Protein AF-A0A9D8KHI2-F1 (afdb_monomer_lite)

Secondary structure (DSSP, 8-state):
---PPP--HHHHHHHHTT---EEEESS----TTEEEEEEEEHHHHHHHSTTTTT-SSHHHHHHHHHHHTTT---TT-EEEEEEE--SS--S--TT--EEEEEEE-TTS-EEEEEEE----S----------------------

pLDDT: mean 77.73, std 21.76, range [34.16, 98.12]

Foldseek 3Di:
DFDADDDDPVLLVLLQVVQAFKDKAADDGRHPQFPDKDKDFQLCCLPPVCRNRRDPHSVRVLVVVCVVVVNDDDRRRIIMMTGGRPHDDDPPPPPFPWDWDWDADPVGDIDIDIDTDDDDDDPPPPPPPDDPPDPDPPPPPDD

Radius of gyration: 19.14 Å; chains: 1; bounding box: 35×61×57 Å

Organism: NCBI:txid2844893

Structure (mmCIF, N/CA/C/O backbone):
data_AF-A0A9D8KHI2-F1
#
_entry.id   AF-A0A9D8KHI2-F1
#
loop_
_atom_site.group_PDB
_atom_site.id
_atom_site.type_symbol
_atom_site.label_atom_id
_atom_site.label_alt_id
_atom_site.label_comp_id
_atom_site.label_asym_id
_atom_site.label_entity_id
_atom_site.label_seq_id
_atom_site.pdbx_PDB_ins_code
_atom_site.Cartn_x
_atom_site.Cartn_y
_atom_site.Cartn_z
_atom_site.occupancy
_atom_site.B_iso_or_equiv
_atom_site.auth_seq_id
_atom_site.auth_comp_id
_atom_site.auth_asym_id
_atom_site.auth_atom_id
_atom_site.pdbx_PDB_model_num
ATOM 1 N N . MET A 1 1 ? 22.886 3.131 0.504 1.00 53.06 1 MET A N 1
ATOM 2 C CA . MET A 1 1 ? 22.405 1.822 0.996 1.00 53.06 1 MET A CA 1
ATOM 3 C C . MET A 1 1 ? 20.902 1.802 0.769 1.00 53.06 1 MET A C 1
ATOM 5 O O . MET A 1 1 ? 20.243 2.717 1.244 1.00 53.06 1 MET A O 1
ATOM 9 N N . LEU A 1 2 ? 20.386 0.878 -0.041 1.00 65.44 2 LEU A N 1
ATOM 10 C CA . LEU A 1 2 ? 18.952 0.804 -0.337 1.00 65.44 2 LEU A CA 1
ATOM 11 C C . LEU A 1 2 ? 18.200 0.333 0.917 1.00 65.44 2 LEU A C 1
ATOM 13 O O . LEU A 1 2 ? 18.549 -0.696 1.492 1.00 65.44 2 LEU A O 1
ATOM 17 N N . GLU A 1 3 ? 17.214 1.104 1.381 1.00 76.81 3 GLU A N 1
ATOM 18 C CA . GLU A 1 3 ? 16.417 0.736 2.554 1.00 76.81 3 GLU A CA 1
ATOM 19 C C . GLU A 1 3 ? 15.285 -0.207 2.132 1.00 76.81 3 GLU A C 1
ATOM 21 O O . GLU A 1 3 ? 14.340 0.208 1.459 1.00 76.81 3 GLU A O 1
ATOM 26 N N . LEU A 1 4 ? 15.382 -1.475 2.541 1.00 86.38 4 LEU A N 1
ATOM 27 C CA . LEU A 1 4 ? 14.341 -2.472 2.299 1.00 86.38 4 LEU A CA 1
ATOM 28 C C . LEU A 1 4 ? 13.045 -2.110 3.029 1.00 86.38 4 LEU A C 1
ATOM 30 O O . LEU A 1 4 ? 13.050 -1.732 4.206 1.00 86.38 4 LEU A O 1
ATOM 34 N N . LEU A 1 5 ? 11.916 -2.307 2.349 1.00 90.12 5 LEU A N 1
ATOM 35 C CA . LEU A 1 5 ? 10.595 -2.165 2.938 1.00 90.12 5 LEU A CA 1
ATOM 36 C C . LEU A 1 5 ? 10.403 -3.214 4.033 1.00 90.12 5 LEU A C 1
ATOM 38 O O . LEU A 1 5 ? 10.416 -4.426 3.794 1.00 90.12 5 LEU A O 1
ATOM 42 N N . LYS A 1 6 ? 10.167 -2.724 5.250 1.00 92.19 6 LYS A N 1
ATOM 43 C CA . LYS A 1 6 ? 9.760 -3.543 6.390 1.00 92.19 6 LYS A CA 1
ATOM 44 C C . LYS A 1 6 ? 8.244 -3.706 6.380 1.00 92.19 6 LYS A C 1
ATOM 46 O O . LYS A 1 6 ? 7.504 -2.743 6.160 1.00 92.19 6 LYS A O 1
ATOM 51 N N . PHE A 1 7 ? 7.789 -4.924 6.648 1.00 92.31 7 PHE A N 1
ATOM 52 C CA . PHE A 1 7 ? 6.376 -5.278 6.728 1.00 92.31 7 PHE A CA 1
ATOM 53 C C . PHE A 1 7 ? 6.058 -5.835 8.115 1.00 92.31 7 PHE A C 1
ATOM 55 O O . PHE A 1 7 ? 6.891 -6.483 8.744 1.00 92.31 7 PHE A O 1
ATOM 62 N N . THR A 1 8 ? 4.848 -5.566 8.602 1.00 92.25 8 THR A N 1
ATOM 63 C CA . THR A 1 8 ? 4.320 -6.205 9.814 1.00 92.25 8 THR A CA 1
ATOM 64 C C . THR A 1 8 ? 4.046 -7.687 9.546 1.00 92.25 8 THR A C 1
ATOM 66 O O . THR A 1 8 ? 3.864 -8.072 8.392 1.00 92.25 8 THR A O 1
ATOM 69 N N . LYS A 1 9 ? 3.937 -8.511 10.59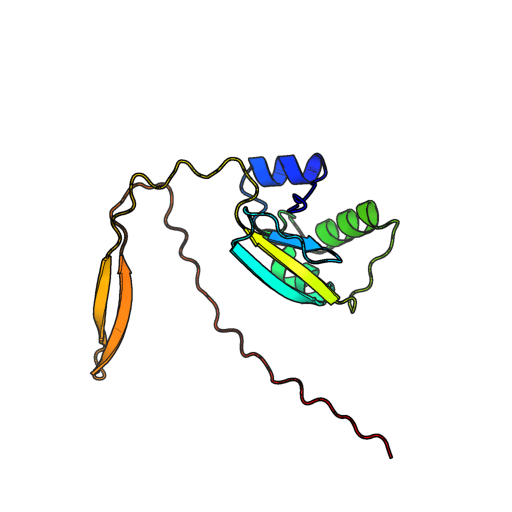9 1.00 93.44 9 LYS A N 1
ATOM 70 C CA . LYS A 1 9 ? 3.620 -9.946 10.465 1.00 93.44 9 LYS A CA 1
ATOM 71 C C . LYS A 1 9 ? 2.364 -10.195 9.615 1.00 93.44 9 LYS A C 1
ATOM 73 O O . LYS A 1 9 ? 2.405 -10.991 8.687 1.00 93.44 9 LYS A O 1
ATOM 78 N N . LYS A 1 10 ? 1.287 -9.435 9.856 1.00 91.75 10 LYS A N 1
ATOM 79 C CA . LYS A 1 10 ? 0.054 -9.504 9.049 1.00 91.75 10 LYS A CA 1
ATOM 80 C C . LYS A 1 10 ? 0.328 -9.229 7.565 1.00 91.75 10 LYS A C 1
ATOM 82 O O . LYS A 1 10 ? -0.122 -9.977 6.709 1.00 91.75 10 LYS A O 1
ATOM 87 N N . ASN A 1 11 ? 1.094 -8.184 7.247 1.00 93.50 11 ASN A N 1
ATOM 88 C CA . ASN A 1 11 ? 1.404 -7.861 5.853 1.00 93.50 11 ASN A CA 1
ATOM 89 C C . ASN A 1 11 ? 2.329 -8.898 5.206 1.00 93.50 11 ASN A C 1
ATOM 91 O O . ASN A 1 11 ? 2.185 -9.157 4.019 1.00 93.50 11 ASN A O 1
ATOM 95 N N . GLN A 1 12 ? 3.238 -9.513 5.966 1.00 93.88 12 GLN A N 1
ATOM 96 C CA . GLN A 1 12 ? 4.042 -10.638 5.482 1.00 93.88 12 GLN A CA 1
ATOM 97 C C . GLN A 1 12 ? 3.165 -11.847 5.129 1.00 93.88 12 GLN A C 1
ATOM 99 O O . GLN A 1 12 ? 3.383 -12.462 4.094 1.00 93.88 12 GLN A O 1
ATOM 104 N N . GLU A 1 13 ? 2.139 -12.152 5.928 1.00 93.25 13 GLU A N 1
ATOM 105 C CA . GLU A 1 13 ? 1.174 -13.219 5.621 1.00 93.25 13 GLU A CA 1
ATOM 106 C C . GLU A 1 13 ? 0.355 -12.909 4.355 1.00 93.25 13 GLU A C 1
ATOM 108 O O . GLU A 1 13 ? 0.129 -13.799 3.537 1.00 93.25 13 GLU A O 1
ATOM 113 N N . LEU A 1 14 ? -0.051 -11.649 4.151 1.00 93.50 14 LEU A N 1
ATOM 114 C CA . LEU A 1 14 ? -0.733 -11.220 2.921 1.00 93.50 14 LEU A CA 1
ATOM 115 C C . LEU A 1 14 ? 0.168 -11.345 1.686 1.00 93.50 14 LEU A C 1
ATOM 117 O O . LEU A 1 14 ? -0.290 -11.779 0.630 1.00 93.50 14 LEU A O 1
ATOM 121 N N . ILE A 1 15 ? 1.447 -11.001 1.834 1.00 94.19 15 ILE A N 1
ATOM 122 C CA . ILE A 1 15 ? 2.464 -11.167 0.793 1.00 94.19 15 ILE A CA 1
ATOM 123 C C . ILE A 1 15 ? 2.663 -12.652 0.471 1.00 94.19 15 ILE A C 1
ATOM 125 O O . ILE A 1 15 ? 2.627 -13.029 -0.695 1.00 94.19 15 ILE A O 1
ATOM 129 N N . ALA A 1 16 ? 2.814 -13.505 1.488 1.00 90.94 16 ALA A N 1
ATOM 130 C CA . ALA A 1 16 ? 3.010 -14.945 1.314 1.00 90.94 16 ALA A CA 1
ATOM 131 C C . ALA A 1 16 ? 1.822 -15.631 0.616 1.00 90.94 16 ALA A C 1
ATOM 133 O O . ALA A 1 16 ? 1.998 -16.632 -0.068 1.00 90.94 16 ALA A O 1
ATOM 134 N N . ARG A 1 17 ? 0.612 -15.079 0.760 1.00 89.56 17 ARG A N 1
ATOM 135 C CA . ARG A 1 17 ? -0.603 -15.544 0.071 1.00 89.56 17 ARG A CA 1
ATOM 136 C C . ARG A 1 17 ? -0.792 -14.941 -1.326 1.00 89.56 17 ARG A C 1
ATOM 138 O O . ARG A 1 17 ? -1.838 -15.165 -1.925 1.00 89.56 17 ARG A O 1
ATOM 145 N N . GLY A 1 18 ? 0.145 -14.124 -1.815 1.00 90.50 18 GLY A N 1
ATOM 146 C CA . GLY A 1 18 ? 0.036 -13.444 -3.111 1.00 90.50 18 GLY A CA 1
ATOM 147 C C . GLY A 1 18 ? -1.053 -12.368 -3.172 1.00 90.50 18 GLY A C 1
ATOM 148 O O . GLY A 1 18 ? -1.399 -11.906 -4.252 1.00 90.50 18 GLY A O 1
ATOM 149 N N . ARG A 1 19 ? -1.612 -11.953 -2.027 1.00 92.75 19 ARG A N 1
ATOM 150 C CA . ARG A 1 19 ? -2.702 -10.965 -1.974 1.00 92.75 19 ARG A CA 1
ATOM 151 C C . ARG A 1 19 ? -2.215 -9.521 -1.994 1.00 92.75 19 ARG A C 1
ATOM 153 O O . ARG A 1 19 ? -2.991 -8.625 -2.299 1.00 92.75 19 ARG A O 1
ATOM 160 N N . LYS A 1 20 ? -0.961 -9.283 -1.610 1.00 95.25 20 LYS A N 1
ATOM 161 C CA . LYS A 1 20 ? -0.386 -7.943 -1.475 1.00 95.25 20 LYS A CA 1
ATOM 162 C C . LYS A 1 20 ? 0.643 -7.681 -2.568 1.00 95.25 20 LYS A C 1
ATOM 164 O O . LYS A 1 20 ? 1.745 -8.221 -2.507 1.00 95.25 20 LYS A O 1
ATOM 169 N N . ILE A 1 21 ? 0.297 -6.792 -3.494 1.00 94.75 21 ILE A N 1
ATOM 170 C CA . ILE A 1 21 ? 1.130 -6.400 -4.646 1.00 94.75 21 ILE A CA 1
ATOM 171 C C . ILE A 1 21 ? 1.483 -4.906 -4.655 1.00 94.75 21 ILE A C 1
ATOM 173 O O . ILE A 1 21 ? 2.312 -4.456 -5.445 1.00 94.75 21 ILE A O 1
ATOM 177 N N . CYS A 1 22 ? 0.898 -4.118 -3.750 1.00 97.00 22 CYS A N 1
ATOM 178 C CA . CYS A 1 22 ? 1.313 -2.738 -3.522 1.00 97.00 22 CYS A CA 1
ATOM 179 C C . CYS A 1 22 ? 1.376 -2.390 -2.030 1.00 97.00 22 CYS A C 1
ATOM 181 O O . CYS A 1 22 ? 0.864 -3.111 -1.161 1.00 97.00 22 CYS A O 1
ATOM 183 N N . THR A 1 23 ? 2.053 -1.291 -1.698 1.00 97.31 23 THR A N 1
ATOM 184 C CA . THR A 1 23 ? 2.047 -0.754 -0.339 1.00 97.31 23 THR A CA 1
ATOM 185 C C . THR A 1 23 ? 2.234 0.760 -0.302 1.00 97.31 23 THR A C 1
ATOM 187 O O . THR A 1 23 ? 3.119 1.302 -0.955 1.00 97.31 23 THR A O 1
ATOM 190 N N . ALA A 1 24 ? 1.430 1.437 0.510 1.00 97.25 24 ALA A N 1
ATOM 191 C CA . ALA A 1 24 ? 1.490 2.868 0.730 1.00 97.25 24 ALA A CA 1
ATOM 192 C C . ALA A 1 24 ? 2.464 3.217 1.862 1.00 97.25 24 ALA A C 1
ATOM 194 O O . ALA A 1 24 ? 2.527 2.571 2.919 1.00 97.25 24 ALA A O 1
ATOM 195 N N . ARG A 1 25 ? 3.255 4.265 1.646 1.00 95.81 25 ARG A N 1
ATOM 196 C CA . ARG A 1 25 ? 4.272 4.771 2.570 1.00 95.81 25 ARG A CA 1
ATOM 197 C C . ARG A 1 25 ? 4.278 6.292 2.570 1.00 95.81 25 ARG A C 1
ATOM 199 O O . ARG A 1 25 ? 3.915 6.952 1.607 1.00 95.81 25 ARG A O 1
ATOM 206 N N . ARG A 1 26 ? 4.756 6.874 3.669 1.00 94.44 26 ARG A N 1
ATOM 207 C CA . ARG A 1 26 ? 4.937 8.334 3.787 1.00 94.44 26 ARG A CA 1
ATOM 208 C C . ARG A 1 26 ? 6.217 8.846 3.120 1.00 94.44 26 ARG A C 1
ATOM 210 O O . ARG A 1 26 ? 6.434 10.050 3.086 1.00 94.44 26 ARG A O 1
ATOM 217 N N . LYS A 1 27 ? 7.087 7.941 2.670 1.00 93.62 27 LYS A N 1
ATOM 218 C CA . LYS A 1 27 ? 8.375 8.227 2.032 1.00 93.62 27 LYS A CA 1
ATOM 219 C C . LYS A 1 27 ? 8.624 7.215 0.919 1.00 93.62 27 LYS A C 1
ATOM 221 O O . LYS A 1 27 ? 8.101 6.103 0.979 1.00 93.62 27 LYS A O 1
ATOM 226 N N . ILE A 1 28 ? 9.441 7.594 -0.056 1.00 92.75 28 ILE A N 1
ATOM 227 C CA . ILE A 1 28 ? 9.937 6.679 -1.085 1.00 92.75 28 ILE A CA 1
ATOM 228 C C . ILE A 1 28 ? 10.982 5.747 -0.459 1.00 92.75 28 ILE A C 1
ATOM 230 O O . ILE A 1 28 ? 11.848 6.200 0.287 1.00 92.75 28 ILE A O 1
ATOM 234 N N . HIS A 1 29 ? 10.905 4.457 -0.783 1.00 90.69 29 HIS A N 1
ATOM 235 C CA . HIS A 1 29 ? 11.901 3.449 -0.440 1.00 90.69 29 HIS A CA 1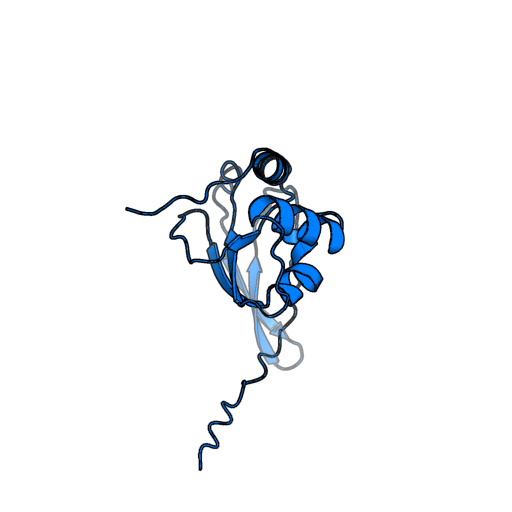
ATOM 236 C C . HIS A 1 29 ? 12.507 2.880 -1.725 1.00 90.69 29 HIS A C 1
ATOM 238 O O . HIS A 1 29 ? 11.776 2.568 -2.661 1.00 90.69 29 HIS A O 1
ATOM 244 N N . GLY A 1 30 ? 13.832 2.732 -1.759 1.00 89.81 30 GLY A N 1
ATOM 245 C CA . GLY A 1 30 ? 14.562 2.147 -2.889 1.00 89.81 30 GLY A CA 1
ATOM 246 C C . GLY A 1 30 ? 14.631 0.622 -2.820 1.00 89.81 30 GLY A C 1
ATOM 247 O O . GLY A 1 30 ? 15.711 0.058 -2.941 1.00 89.81 30 GLY A O 1
ATOM 248 N N . ASP A 1 31 ? 13.521 -0.050 -2.530 1.00 90.38 31 ASP A N 1
ATOM 249 C CA . ASP A 1 31 ? 13.504 -1.510 -2.424 1.00 90.38 31 ASP A CA 1
ATOM 250 C C . ASP A 1 31 ? 13.563 -2.137 -3.832 1.00 90.38 31 ASP A C 1
ATOM 252 O O . ASP A 1 31 ? 12.709 -1.814 -4.655 1.00 90.38 31 ASP A O 1
ATOM 256 N N . PRO A 1 32 ? 14.526 -3.029 -4.136 1.00 90.12 32 PRO A N 1
ATOM 257 C CA . PRO A 1 32 ? 14.684 -3.613 -5.473 1.00 90.12 32 PRO A CA 1
ATOM 258 C C . PRO A 1 32 ? 13.497 -4.480 -5.916 1.00 90.12 32 PRO A C 1
ATOM 260 O O . PRO A 1 32 ? 13.402 -4.834 -7.086 1.00 90.12 32 PRO A O 1
ATOM 263 N N . ARG A 1 33 ? 12.593 -4.836 -4.996 1.00 90.44 33 ARG A N 1
ATOM 264 C CA . ARG A 1 33 ? 11.345 -5.554 -5.296 1.00 90.44 33 ARG A CA 1
ATOM 265 C C . ARG A 1 33 ? 10.251 -4.650 -5.866 1.00 90.44 33 ARG A C 1
ATOM 267 O O . ARG A 1 33 ? 9.216 -5.148 -6.306 1.00 90.44 33 ARG A O 1
ATOM 274 N N . VAL A 1 34 ? 10.442 -3.334 -5.802 1.00 92.62 34 VAL A N 1
ATOM 275 C CA . VAL A 1 34 ? 9.504 -2.341 -6.323 1.00 92.62 34 VAL A CA 1
ATOM 276 C C . VAL A 1 34 ? 9.745 -2.164 -7.815 1.00 92.62 34 VAL A C 1
ATOM 278 O O . VAL A 1 34 ? 10.846 -1.821 -8.232 1.00 92.62 34 VAL A O 1
ATOM 281 N N . ALA A 1 35 ? 8.694 -2.368 -8.602 1.00 92.38 35 ALA A N 1
ATOM 282 C CA . ALA A 1 35 ? 8.700 -2.139 -10.041 1.00 92.38 35 ALA A CA 1
ATOM 283 C C . ALA A 1 35 ? 8.368 -0.678 -10.380 1.00 92.38 35 ALA A C 1
ATOM 285 O O . ALA A 1 35 ? 8.973 -0.097 -11.276 1.00 92.38 35 ALA A O 1
ATOM 286 N N . TRP A 1 36 ? 7.421 -0.074 -9.653 1.00 93.00 36 TRP A N 1
ATOM 287 C CA . TRP A 1 36 ? 6.945 1.283 -9.921 1.00 93.00 36 TRP A CA 1
ATOM 288 C C . TRP A 1 36 ? 6.492 1.996 -8.641 1.00 93.00 36 TRP A C 1
ATOM 290 O O . TRP A 1 36 ? 6.074 1.365 -7.667 1.00 93.00 36 TRP A O 1
ATOM 300 N N . VAL A 1 37 ? 6.588 3.326 -8.634 1.00 95.06 37 VAL A N 1
ATOM 301 C CA . VAL A 1 37 ? 6.149 4.191 -7.535 1.00 95.06 37 VAL A CA 1
ATOM 302 C C . VAL A 1 37 ? 5.315 5.327 -8.101 1.00 95.06 37 VAL A C 1
ATOM 304 O O . VAL A 1 37 ? 5.744 5.994 -9.038 1.00 95.06 37 VAL A O 1
ATOM 307 N N . THR A 1 38 ? 4.169 5.590 -7.481 1.00 96.19 38 THR A N 1
ATOM 308 C CA . THR A 1 38 ? 3.339 6.763 -7.781 1.00 96.19 38 THR A CA 1
ATOM 309 C C . THR A 1 38 ? 2.944 7.502 -6.503 1.00 96.19 38 THR A C 1
ATOM 311 O O . THR A 1 38 ? 3.064 6.963 -5.397 1.00 96.19 38 THR A O 1
ATOM 314 N N . MET A 1 39 ? 2.497 8.746 -6.645 1.00 97.25 39 MET A N 1
ATOM 315 C CA . MET A 1 39 ? 1.980 9.574 -5.557 1.00 97.25 39 MET A CA 1
ATOM 316 C C . MET A 1 39 ? 0.469 9.706 -5.693 1.00 97.25 39 MET A C 1
ATOM 318 O O . MET A 1 39 ? -0.022 10.023 -6.767 1.00 97.25 39 MET A O 1
ATOM 322 N N . MET A 1 40 ? -0.260 9.496 -4.602 1.00 97.44 40 MET A N 1
ATOM 323 C CA . MET A 1 40 ? -1.714 9.680 -4.578 1.00 97.44 40 MET A CA 1
ATOM 324 C C . MET A 1 40 ? -2.197 10.062 -3.181 1.00 97.44 40 MET A C 1
ATOM 326 O O . MET A 1 40 ? -1.460 9.946 -2.191 1.00 97.44 40 MET A O 1
ATOM 330 N N . ARG A 1 41 ? -3.437 10.537 -3.079 1.00 98.00 41 ARG A N 1
ATOM 331 C CA . ARG A 1 41 ? -4.091 10.795 -1.796 1.00 98.00 41 ARG A CA 1
ATOM 332 C C . ARG A 1 41 ? -4.393 9.470 -1.108 1.00 98.00 41 ARG A C 1
ATOM 334 O O . ARG A 1 41 ? -4.790 8.487 -1.725 1.00 98.00 41 ARG A O 1
ATOM 341 N N . LEU A 1 42 ? -4.273 9.451 0.215 1.00 97.81 42 LEU A N 1
ATOM 342 C CA . LEU A 1 42 ? -4.567 8.265 1.017 1.00 97.81 42 LEU A CA 1
ATOM 343 C C . LEU A 1 42 ? -6.019 7.783 0.845 1.00 97.81 42 LEU A C 1
ATOM 345 O O . LEU A 1 42 ? -6.290 6.590 0.976 1.00 97.81 42 LEU A O 1
ATOM 349 N N . ARG A 1 43 ? -6.942 8.700 0.531 1.00 97.94 43 ARG A N 1
ATOM 350 C CA . ARG A 1 43 ? -8.314 8.375 0.132 1.00 97.94 43 ARG A CA 1
ATOM 351 C C . ARG A 1 43 ? -8.359 7.470 -1.101 1.00 97.94 43 ARG A C 1
ATOM 353 O O . ARG A 1 43 ? -9.053 6.466 -1.057 1.00 97.94 43 ARG A O 1
ATOM 360 N N . GLU A 1 44 ? -7.593 7.781 -2.141 1.00 97.56 44 GLU A N 1
ATOM 361 C CA . GLU A 1 44 ? -7.567 7.011 -3.393 1.00 97.56 44 GLU A CA 1
ATOM 362 C C . GLU A 1 44 ? -6.985 5.615 -3.158 1.00 97.56 44 GLU A C 1
ATOM 364 O O . GLU A 1 44 ? -7.523 4.626 -3.650 1.00 97.56 44 GLU A O 1
ATOM 369 N N . VAL A 1 45 ? -5.960 5.500 -2.302 1.00 97.88 45 VAL A N 1
ATOM 370 C CA . VAL A 1 45 ? -5.446 4.187 -1.870 1.00 97.88 45 VAL A CA 1
ATOM 371 C C . VAL A 1 45 ? -6.544 3.373 -1.191 1.00 97.88 45 VAL A C 1
ATOM 373 O O . VAL A 1 45 ? -6.732 2.199 -1.500 1.00 97.88 45 VAL A O 1
ATOM 376 N N . LYS A 1 46 ? -7.275 4.000 -0.263 1.00 97.94 46 LYS A N 1
ATOM 377 C CA . LYS A 1 46 ? -8.364 3.356 0.471 1.00 97.94 46 LYS A CA 1
ATOM 378 C C . LYS A 1 46 ? -9.499 2.925 -0.464 1.00 97.94 46 LYS A C 1
ATOM 380 O O . LYS A 1 46 ? -10.023 1.835 -0.280 1.00 97.94 46 LYS A O 1
ATOM 385 N N . GLU A 1 47 ? -9.907 3.773 -1.402 1.00 97.06 47 GLU A N 1
ATOM 386 C CA . GLU A 1 47 ? -11.084 3.547 -2.250 1.00 97.06 47 GLU A CA 1
ATOM 387 C C . GLU A 1 47 ? -10.785 2.600 -3.422 1.00 97.06 47 GLU A C 1
ATOM 389 O O . GLU A 1 47 ? -11.617 1.752 -3.737 1.00 97.06 47 GLU A O 1
ATOM 394 N N . HIS A 1 48 ? -9.587 2.677 -4.012 1.00 96.69 48 HIS A N 1
ATOM 395 C CA . HIS A 1 48 ? -9.262 1.971 -5.258 1.00 96.69 48 HIS A CA 1
ATOM 396 C C . HIS A 1 48 ? -8.192 0.883 -5.108 1.00 96.69 48 HIS A C 1
ATOM 398 O O . HIS A 1 48 ? -8.212 -0.100 -5.844 1.00 96.69 48 HIS A O 1
ATOM 404 N N . PHE A 1 49 ? -7.278 0.999 -4.138 1.00 96.25 49 PHE A N 1
ATOM 405 C CA . PHE A 1 49 ? -6.114 0.106 -4.024 1.00 96.25 49 PHE A CA 1
ATOM 406 C C . PHE A 1 49 ? -6.097 -0.767 -2.761 1.00 96.25 49 PHE A C 1
ATOM 408 O O . PHE A 1 49 ? -5.141 -1.516 -2.552 1.00 96.25 49 PHE A O 1
ATOM 415 N N . TYR A 1 50 ? -7.144 -0.743 -1.927 1.00 97.12 50 TYR A N 1
ATOM 416 C CA . TYR A 1 50 ? -7.197 -1.560 -0.706 1.00 97.12 50 TYR A CA 1
ATOM 417 C C . TYR A 1 50 ? -7.062 -3.064 -1.002 1.00 97.12 50 TYR A C 1
ATOM 419 O O . TYR A 1 50 ? -6.373 -3.775 -0.267 1.00 97.12 50 TYR A O 1
ATOM 427 N N . GLY A 1 51 ? -7.655 -3.533 -2.106 1.00 95.75 51 GLY A N 1
ATOM 428 C CA . GLY A 1 51 ? -7.565 -4.925 -2.547 1.00 95.75 51 GLY A CA 1
ATOM 429 C C . GLY A 1 51 ? -6.140 -5.319 -2.933 1.00 95.75 51 GLY A C 1
ATOM 430 O O . GLY A 1 51 ? -5.653 -6.359 -2.498 1.00 95.75 51 GLY A O 1
ATOM 431 N N . MET A 1 52 ? -5.428 -4.445 -3.655 1.00 95.12 52 MET A N 1
ATOM 432 C CA . MET A 1 52 ? -4.019 -4.644 -4.031 1.00 95.12 52 MET A CA 1
ATOM 433 C C . MET A 1 52 ? -3.060 -4.540 -2.837 1.00 95.12 52 MET A C 1
ATOM 435 O O . MET A 1 52 ? -2.001 -5.175 -2.810 1.00 95.12 52 MET A O 1
ATOM 439 N N . GLU A 1 53 ? -3.427 -3.763 -1.817 1.00 96.44 53 GLU A N 1
ATOM 440 C CA . GLU A 1 53 ? -2.743 -3.757 -0.525 1.00 96.44 53 GLU A CA 1
ATOM 441 C C . GLU A 1 53 ? -2.961 -5.066 0.264 1.00 96.44 53 GLU A C 1
ATOM 443 O O . GLU A 1 53 ? -2.208 -5.329 1.211 1.00 96.44 53 GLU A O 1
ATOM 448 N N . GLY A 1 54 ? -3.930 -5.891 -0.146 1.00 96.06 54 GLY A N 1
ATOM 449 C CA . GLY A 1 54 ? -4.250 -7.202 0.413 1.00 96.06 54 GLY A CA 1
ATOM 450 C C . GLY A 1 54 ? -5.403 -7.213 1.419 1.00 96.06 54 GLY A C 1
ATOM 451 O O . GLY A 1 54 ? -5.505 -8.173 2.181 1.00 96.06 54 GLY A O 1
ATOM 452 N N . TYR A 1 55 ? -6.239 -6.173 1.459 1.00 96.75 55 TYR A N 1
ATOM 453 C CA . TYR A 1 55 ? -7.368 -6.065 2.390 1.00 96.75 55 TYR A CA 1
ATOM 454 C C . TYR A 1 55 ? -8.701 -6.417 1.724 1.00 96.75 55 TYR A C 1
ATOM 456 O O . TYR A 1 55 ? -8.853 -6.276 0.512 1.00 96.75 55 TYR A O 1
ATOM 464 N N . ASP A 1 56 ? -9.668 -6.867 2.522 1.00 95.81 56 ASP A N 1
ATOM 465 C CA . ASP A 1 56 ? -10.990 -7.280 2.033 1.00 95.81 56 ASP A CA 1
ATOM 466 C C . ASP A 1 56 ? -11.955 -6.096 1.871 1.00 95.81 56 ASP A C 1
ATOM 468 O O . ASP A 1 56 ? -12.934 -6.194 1.135 1.00 95.81 56 ASP A O 1
ATOM 472 N N . SER A 1 57 ? -11.685 -4.964 2.534 1.00 97.81 57 SER A N 1
ATOM 473 C CA . SER A 1 57 ? -12.479 -3.742 2.388 1.00 97.81 57 SER A CA 1
ATOM 474 C C . SER A 1 57 ? -11.667 -2.454 2.612 1.00 97.81 57 SER A C 1
ATOM 476 O O . SER A 1 57 ? -10.616 -2.483 3.273 1.00 97.81 57 SER A O 1
ATOM 478 N N . PRO A 1 58 ? -12.167 -1.296 2.134 1.00 98.00 58 PRO A N 1
ATOM 479 C CA . PRO A 1 58 ? -11.589 0.018 2.426 1.00 98.00 58 PRO A CA 1
ATOM 480 C C . PRO A 1 58 ? -11.460 0.309 3.933 1.00 98.00 58 PRO A C 1
ATOM 482 O O . PRO A 1 58 ? -10.484 0.906 4.396 1.00 98.00 58 PRO A O 1
ATOM 485 N N . GLU A 1 59 ? -12.442 -0.106 4.733 1.00 98.12 59 GLU A N 1
ATOM 486 C CA . GLU A 1 59 ? -12.475 0.098 6.187 1.00 98.12 59 GLU A CA 1
ATOM 487 C C . GLU A 1 59 ? -11.404 -0.735 6.890 1.00 98.12 59 GLU A C 1
ATOM 489 O O . GLU A 1 59 ? -10.798 -0.274 7.863 1.00 98.12 59 GLU A O 1
ATOM 494 N N . GLU A 1 60 ? -11.140 -1.952 6.402 1.00 97.31 60 GLU A N 1
ATOM 495 C CA . GLU A 1 60 ? -10.068 -2.787 6.933 1.00 97.31 60 GLU A CA 1
ATOM 496 C C . GLU A 1 60 ? -8.699 -2.141 6.684 1.00 97.31 60 GLU A C 1
ATOM 498 O O . GLU A 1 60 ? -7.891 -2.046 7.617 1.00 97.31 60 GLU A O 1
ATOM 503 N N . PHE A 1 61 ? -8.465 -1.631 5.468 1.00 97.25 61 PHE A N 1
ATOM 504 C CA . PHE A 1 61 ? -7.264 -0.861 5.139 1.00 97.25 61 PHE A CA 1
ATOM 505 C C . PHE A 1 61 ? -7.080 0.310 6.111 1.00 97.25 61 PHE A C 1
ATOM 507 O O . PHE A 1 61 ? -6.029 0.442 6.745 1.00 97.25 61 PHE A O 1
ATOM 514 N N . GLU A 1 62 ? -8.117 1.132 6.291 1.00 97.56 62 GLU A N 1
ATOM 515 C CA . GLU A 1 62 ? 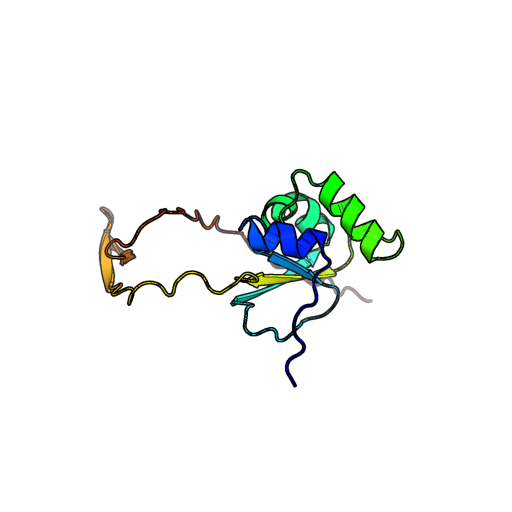-8.060 2.291 7.182 1.00 97.56 62 GLU A CA 1
ATOM 516 C C . GLU A 1 62 ? -7.771 1.885 8.634 1.00 97.56 62 GLU A C 1
ATOM 518 O O . GLU A 1 62 ? -6.928 2.499 9.299 1.00 97.56 62 GLU A O 1
ATOM 523 N N . LYS A 1 63 ? -8.424 0.830 9.133 1.00 96.25 63 LYS A N 1
ATOM 524 C CA . LYS A 1 63 ? -8.200 0.305 10.485 1.00 96.25 63 LYS A CA 1
ATOM 525 C C . LYS A 1 63 ? -6.740 -0.100 10.688 1.00 96.25 63 LYS A C 1
ATOM 527 O O . LYS A 1 63 ? -6.142 0.252 11.709 1.00 96.25 63 LYS A O 1
ATOM 532 N N . VAL A 1 64 ? -6.147 -0.806 9.724 1.00 94.69 64 VAL A N 1
ATOM 533 C CA . VAL A 1 64 ? -4.739 -1.227 9.789 1.00 94.69 64 VAL A CA 1
ATOM 534 C C . VAL A 1 64 ? -3.799 -0.027 9.676 1.00 94.69 64 VAL A C 1
ATOM 536 O O . VAL A 1 64 ? -2.863 0.084 10.472 1.00 94.69 64 VAL A O 1
ATOM 539 N N . TRP A 1 65 ? -4.076 0.911 8.769 1.00 94.94 65 TRP A N 1
ATOM 540 C CA . TRP A 1 65 ? -3.308 2.149 8.631 1.00 94.94 65 TRP A CA 1
ATOM 541 C C . TRP A 1 65 ? -3.271 2.935 9.943 1.00 94.94 65 TRP A C 1
ATOM 543 O O . TRP A 1 65 ? -2.197 3.313 10.417 1.00 94.94 65 TRP A O 1
ATOM 553 N N . ARG A 1 66 ? -4.432 3.131 10.581 1.00 95.31 66 ARG A N 1
ATOM 554 C CA . ARG A 1 66 ? -4.533 3.771 11.899 1.00 95.31 66 ARG A CA 1
ATOM 555 C C . ARG A 1 66 ? -3.730 3.001 12.948 1.00 95.31 66 ARG A C 1
ATOM 557 O O . ARG A 1 66 ? -3.030 3.635 13.732 1.00 95.31 66 ARG A O 1
ATOM 564 N N . GLY A 1 67 ? -3.754 1.669 12.937 1.00 93.06 67 GLY A N 1
ATOM 565 C CA . GLY A 1 67 ? -2.931 0.846 13.831 1.00 93.06 67 GLY A CA 1
ATOM 566 C C . GLY A 1 67 ? -1.426 1.105 13.679 1.00 93.06 67 GLY A C 1
ATOM 567 O O . GLY A 1 67 ? -0.728 1.314 14.669 1.00 93.06 67 GLY A O 1
ATOM 568 N N . ILE A 1 68 ? -0.932 1.173 12.441 1.00 90.56 68 ILE A N 1
ATOM 569 C CA . ILE A 1 68 ? 0.489 1.416 12.135 1.00 90.56 68 ILE A CA 1
ATOM 570 C C . ILE A 1 68 ? 0.888 2.868 12.446 1.00 90.56 68 ILE A C 1
ATOM 572 O O . ILE A 1 68 ? 1.982 3.139 12.945 1.00 90.56 68 ILE A O 1
ATOM 576 N N . HIS A 1 69 ? -0.006 3.821 12.184 1.00 88.69 69 HIS A N 1
ATOM 577 C CA . HIS A 1 69 ? 0.270 5.255 12.249 1.00 88.69 69 HIS A CA 1
ATOM 578 C C . HIS A 1 69 ? -0.329 5.961 13.474 1.00 88.69 69 HIS A C 1
ATOM 580 O O . HIS A 1 69 ? -0.611 7.163 13.422 1.00 88.69 69 HIS A O 1
ATOM 586 N N . ARG A 1 70 ? -0.471 5.240 14.597 1.00 90.12 70 ARG A N 1
ATOM 587 C CA . ARG A 1 70 ? -0.912 5.773 15.904 1.00 90.12 70 ARG A CA 1
ATOM 588 C C . ARG A 1 70 ? -2.246 6.535 15.827 1.00 90.12 70 ARG A C 1
ATOM 590 O O . ARG A 1 70 ? -2.362 7.666 16.287 1.00 90.12 70 ARG A O 1
ATOM 597 N N . GLY A 1 71 ? -3.237 5.934 15.179 1.00 84.75 71 GLY A N 1
ATOM 598 C CA . GLY A 1 71 ? -4.606 6.436 15.046 1.00 84.75 71 GLY A CA 1
ATOM 599 C C . GLY A 1 71 ? -4.830 7.454 13.924 1.00 84.75 71 GLY A C 1
ATOM 600 O O . GLY A 1 71 ? -5.979 7.785 13.630 1.00 84.75 71 GLY A O 1
ATOM 601 N N . ARG A 1 72 ? -3.770 7.946 13.268 1.00 88.25 72 ARG A N 1
ATOM 602 C CA . ARG A 1 72 ? -3.878 9.017 12.268 1.00 88.25 72 ARG A CA 1
ATOM 603 C C . ARG A 1 72 ? -4.233 8.471 10.887 1.00 88.25 72 ARG A C 1
ATOM 605 O O . ARG A 1 72 ? -3.417 7.799 10.261 1.00 88.25 72 ARG A O 1
ATOM 612 N N . PHE A 1 73 ? -5.401 8.857 10.391 1.00 95.69 73 PHE A N 1
ATOM 613 C CA . PHE A 1 73 ? -5.782 8.737 8.987 1.00 95.69 73 PHE A CA 1
ATOM 614 C C . PHE A 1 73 ? -6.222 10.117 8.507 1.00 95.69 73 PHE A C 1
ATOM 616 O O . PHE A 1 73 ? -7.158 10.690 9.062 1.00 95.69 73 PHE A O 1
ATOM 623 N N . ASN A 1 74 ? -5.509 10.665 7.528 1.00 96.88 74 ASN A N 1
ATOM 624 C CA . ASN A 1 74 ? -5.887 11.902 6.860 1.00 96.88 74 ASN A CA 1
ATOM 625 C C . ASN A 1 74 ? -6.135 11.557 5.384 1.00 96.88 74 ASN A C 1
ATOM 627 O O . ASN A 1 74 ? -5.163 11.240 4.700 1.00 96.88 74 ASN A O 1
ATOM 631 N N . PRO A 1 75 ? -7.386 11.600 4.891 1.00 97.06 75 PRO A N 1
ATOM 632 C CA . PRO A 1 75 ? -7.713 11.197 3.520 1.00 97.06 75 PRO A CA 1
ATOM 633 C C . PRO A 1 75 ? -6.984 12.030 2.458 1.00 97.06 75 PRO A C 1
ATOM 635 O O . PRO A 1 75 ? -6.654 11.509 1.398 1.00 97.06 75 PRO A O 1
ATOM 638 N N . ASN A 1 76 ? -6.669 13.292 2.761 1.00 97.50 76 ASN A N 1
ATOM 639 C CA . ASN A 1 76 ? -5.977 14.203 1.846 1.00 97.50 76 ASN A CA 1
ATOM 640 C C . ASN A 1 76 ? -4.447 14.107 1.952 1.00 97.50 76 ASN A C 1
ATOM 642 O O . ASN A 1 76 ? -3.735 14.840 1.272 1.00 97.50 76 ASN A O 1
ATOM 646 N N . GLN A 1 77 ? -3.918 13.241 2.825 1.00 97.06 77 GLN A N 1
ATOM 647 C CA . GLN A 1 77 ? -2.480 13.032 2.928 1.00 97.06 77 GLN A CA 1
ATOM 648 C C . GLN A 1 77 ? -1.960 12.393 1.641 1.00 97.06 77 GLN A C 1
ATOM 650 O O . GLN A 1 77 ? -2.410 11.313 1.270 1.00 97.06 77 GLN A O 1
ATOM 655 N N . ILE A 1 78 ? -0.958 13.019 1.026 1.00 97.69 78 ILE A N 1
ATOM 656 C CA . ILE A 1 78 ? -0.223 12.415 -0.083 1.00 97.69 78 ILE A CA 1
ATOM 657 C C . ILE A 1 78 ? 0.701 11.318 0.448 1.00 97.69 78 ILE A C 1
ATOM 659 O O . ILE A 1 78 ? 1.427 11.504 1.435 1.00 97.69 78 ILE A O 1
ATOM 663 N N . VAL A 1 79 ? 0.649 10.162 -0.203 1.00 97.75 79 VAL A N 1
ATOM 664 C CA . VAL A 1 79 ? 1.462 8.984 0.093 1.00 97.75 79 VAL A CA 1
ATOM 665 C C . VAL A 1 79 ? 2.100 8.458 -1.186 1.00 97.75 79 VAL A C 1
ATOM 667 O O . VAL A 1 79 ? 1.604 8.685 -2.285 1.00 97.75 79 VAL A O 1
ATOM 670 N N . TYR A 1 80 ? 3.209 7.747 -1.024 1.00 97.44 80 TYR A N 1
ATOM 671 C CA . TYR A 1 80 ? 3.867 7.018 -2.098 1.00 97.44 80 TYR A CA 1
ATOM 672 C C . TYR A 1 80 ? 3.346 5.592 -2.099 1.00 97.44 80 TYR A C 1
ATOM 674 O O . TYR A 1 80 ? 3.417 4.924 -1.065 1.00 97.44 80 TYR A O 1
ATOM 682 N N . VAL A 1 81 ? 2.836 5.132 -3.233 1.00 97.44 81 VAL A N 1
ATOM 683 C CA . VAL A 1 81 ? 2.398 3.750 -3.417 1.00 97.44 81 VAL A CA 1
ATOM 684 C C . VAL A 1 81 ? 3.455 3.026 -4.227 1.00 97.44 81 VAL A C 1
ATOM 686 O O . VAL A 1 81 ? 3.704 3.353 -5.384 1.00 97.44 81 VAL A O 1
ATOM 689 N N . HIS A 1 82 ? 4.099 2.060 -3.583 1.00 96.81 82 HIS A N 1
ATOM 690 C CA . HIS A 1 82 ? 5.089 1.181 -4.186 1.00 96.81 82 HIS A CA 1
ATOM 691 C C . HIS A 1 82 ? 4.372 -0.050 -4.732 1.00 96.81 82 HIS A C 1
ATOM 693 O O . HIS A 1 82 ? 3.800 -0.812 -3.951 1.00 96.81 82 HIS A O 1
ATOM 699 N N . PHE A 1 83 ? 4.414 -0.250 -6.044 1.00 94.62 83 PHE A N 1
ATOM 700 C CA . PHE A 1 83 ? 3.931 -1.452 -6.722 1.00 94.62 83 PHE A CA 1
ATOM 701 C C . PHE A 1 83 ? 5.102 -2.397 -6.965 1.00 94.62 83 PHE A C 1
ATOM 703 O O . PHE A 1 83 ? 6.162 -1.974 -7.432 1.00 94.62 83 PHE A O 1
ATOM 710 N N . GLY A 1 84 ? 4.941 -3.675 -6.639 1.00 92.88 84 GLY A N 1
ATOM 711 C CA . GLY A 1 84 ? 6.019 -4.637 -6.811 1.00 92.88 84 GLY A CA 1
ATOM 712 C C . GLY A 1 84 ? 5.721 -6.020 -6.260 1.00 92.88 84 GLY A C 1
ATOM 713 O O . GLY A 1 84 ? 4.669 -6.281 -5.677 1.00 92.88 84 GLY A O 1
ATOM 714 N N . TRP A 1 85 ? 6.693 -6.912 -6.426 1.00 89.69 85 TRP A N 1
ATOM 715 C CA . TRP A 1 85 ? 6.598 -8.281 -5.938 1.00 89.69 85 TRP A CA 1
ATOM 716 C C . TRP A 1 85 ? 7.341 -8.433 -4.613 1.00 89.69 85 TRP A C 1
ATOM 718 O O . TRP A 1 85 ? 8.556 -8.613 -4.573 1.00 89.69 85 TRP A O 1
ATOM 728 N N . PHE A 1 86 ? 6.616 -8.347 -3.498 1.00 89.56 86 PHE A N 1
ATOM 729 C CA . PHE A 1 86 ? 7.238 -8.348 -2.168 1.00 89.56 86 PHE A CA 1
ATOM 730 C C . PHE A 1 86 ? 7.525 -9.741 -1.596 1.00 89.56 86 PHE A C 1
ATOM 732 O O . PHE A 1 86 ? 8.227 -9.831 -0.583 1.00 89.56 86 PHE A O 1
ATOM 739 N N . GLY A 1 87 ? 6.956 -10.791 -2.195 1.00 84.06 87 GLY A N 1
ATOM 740 C CA . GLY A 1 87 ? 7.113 -12.178 -1.761 1.00 84.06 87 GLY A CA 1
ATOM 741 C C . GLY A 1 87 ? 8.485 -12.751 -2.080 1.00 84.06 87 GLY A C 1
ATOM 742 O O . GLY A 1 87 ? 9.350 -12.068 -2.632 1.00 84.06 87 GLY A O 1
ATOM 743 N N . GLU A 1 88 ? 8.676 -14.027 -1.747 1.00 71.69 88 GLU A N 1
ATOM 744 C CA . GLU A 1 88 ? 9.735 -14.795 -2.397 1.00 71.69 88 GLU A CA 1
ATOM 745 C C . GLU A 1 88 ? 9.478 -14.713 -3.902 1.00 71.69 88 GLU A C 1
ATOM 747 O O . GLU A 1 88 ? 8.328 -14.804 -4.344 1.00 71.69 88 GLU A O 1
ATOM 752 N N . VAL A 1 89 ? 10.535 -14.369 -4.644 1.00 56.12 89 VAL A N 1
ATOM 753 C CA . VAL A 1 89 ? 10.550 -14.166 -6.100 1.00 56.12 89 VAL A CA 1
ATOM 754 C C . VAL A 1 89 ? 9.596 -15.183 -6.732 1.00 56.12 89 VAL A C 1
ATOM 756 O O . VAL A 1 89 ? 9.693 -16.356 -6.351 1.00 56.12 89 VAL A O 1
ATOM 759 N N . PRO A 1 90 ? 8.669 -14.792 -7.639 1.00 49.72 90 PRO A N 1
ATOM 760 C CA . PRO A 1 90 ? 7.893 -15.812 -8.336 1.00 49.72 90 PRO A CA 1
ATOM 761 C C . PRO A 1 90 ? 8.904 -16.815 -8.906 1.00 49.72 90 PRO A C 1
ATOM 763 O O . PRO A 1 90 ? 10.017 -16.381 -9.242 1.00 49.72 90 PRO A O 1
ATOM 766 N N . PRO A 1 91 ? 8.598 -18.128 -8.967 1.00 43.88 91 PRO A N 1
ATOM 767 C CA . PRO A 1 91 ? 9.482 -19.063 -9.657 1.00 43.88 91 PRO A CA 1
ATOM 768 C C . PRO A 1 91 ? 9.882 -18.376 -10.952 1.00 43.88 91 PRO A C 1
ATOM 770 O O . PRO A 1 91 ? 8.987 -17.893 -11.653 1.00 43.88 91 PRO A O 1
ATOM 773 N N . GLN A 1 92 ? 11.196 -18.162 -11.148 1.00 47.16 92 GLN A N 1
ATOM 774 C CA . GLN A 1 92 ? 11.665 -17.342 -12.260 1.00 47.16 92 GLN A CA 1
ATOM 775 C C . GLN A 1 92 ? 10.874 -17.788 -13.480 1.00 47.16 92 GLN A C 1
ATOM 777 O O . GLN A 1 92 ? 10.803 -19.009 -13.677 1.00 47.16 92 GLN A O 1
ATOM 782 N N . PRO A 1 93 ? 10.232 -16.869 -14.230 1.00 46.25 93 PRO A N 1
ATOM 783 C CA . PRO A 1 93 ? 9.574 -17.266 -15.457 1.00 46.25 93 PRO A CA 1
ATOM 784 C C . PRO A 1 93 ? 10.586 -18.117 -16.201 1.00 46.25 93 PRO A C 1
ATOM 786 O O . PRO A 1 93 ? 11.698 -17.644 -16.438 1.00 46.25 93 PRO A O 1
ATOM 789 N N . CYS A 1 94 ? 10.263 -19.395 -16.402 1.00 45.41 94 CYS A N 1
ATOM 790 C CA . CYS A 1 94 ? 11.169 -20.376 -16.974 1.00 45.41 94 CYS A CA 1
ATOM 791 C C . CYS A 1 94 ? 11.551 -19.805 -18.334 1.00 45.41 94 CYS A C 1
ATOM 793 O O . CYS A 1 94 ? 10.713 -19.874 -19.217 1.00 45.41 94 CYS A O 1
ATOM 795 N N . SER A 1 95 ? 12.690 -19.104 -18.436 1.00 47.34 95 SER A N 1
ATOM 796 C CA . SER A 1 95 ? 13.063 -18.236 -19.563 1.00 47.34 95 SER A CA 1
ATOM 797 C C . SER A 1 95 ? 11.866 -17.852 -20.447 1.00 47.34 95 SER A C 1
ATOM 799 O O . SER A 1 95 ? 11.662 -18.493 -21.477 1.00 47.34 95 SER A O 1
ATOM 801 N N . LEU A 1 96 ? 11.024 -16.893 -20.033 1.00 48.09 96 LEU A N 1
ATOM 802 C CA . LEU A 1 96 ? 9.935 -16.416 -20.897 1.00 48.09 96 LEU A CA 1
ATOM 803 C C . LEU A 1 96 ? 10.551 -15.891 -22.201 1.00 48.09 96 LEU A C 1
ATOM 805 O O . LEU A 1 96 ? 11.015 -14.755 -22.272 1.00 48.09 96 LEU A O 1
ATOM 809 N N . SER A 1 97 ? 10.569 -16.722 -23.239 1.00 52.28 97 SER A N 1
ATOM 810 C CA . SER A 1 97 ? 10.769 -16.289 -24.612 1.00 52.28 97 SER A CA 1
ATOM 811 C C . SER A 1 97 ? 9.459 -15.657 -25.064 1.00 52.28 97 SER A C 1
ATOM 813 O O . SER A 1 97 ? 8.594 -16.324 -25.624 1.00 52.28 97 SER A O 1
ATOM 815 N N . GLY A 1 98 ? 9.274 -14.385 -24.725 1.00 54.56 98 GLY A N 1
ATOM 816 C CA . GLY A 1 98 ? 8.226 -13.569 -25.320 1.00 54.56 98 GLY A CA 1
ATOM 817 C C . GLY A 1 98 ? 8.729 -12.941 -26.615 1.00 54.56 98 GLY A C 1
ATOM 818 O O . GLY A 1 98 ? 9.902 -12.580 -26.717 1.00 54.56 98 GLY A O 1
ATOM 819 N N . TRP A 1 99 ? 7.850 -12.785 -27.596 1.00 63.66 99 TRP A N 1
ATOM 820 C CA . TRP A 1 99 ? 8.115 -11.972 -28.783 1.00 63.66 99 TRP A CA 1
ATOM 821 C C . TRP A 1 99 ? 7.001 -10.950 -28.976 1.00 63.66 99 TRP A C 1
ATOM 823 O O . TRP A 1 99 ? 5.854 -11.157 -28.572 1.00 63.66 99 TRP A O 1
ATOM 833 N N . ILE A 1 100 ? 7.364 -9.813 -29.567 1.00 67.62 100 ILE A N 1
ATOM 834 C CA . ILE A 1 100 ? 6.412 -8.767 -29.930 1.00 67.62 100 ILE A CA 1
ATOM 835 C C . ILE A 1 100 ? 5.786 -9.171 -31.258 1.00 67.62 100 ILE A C 1
ATOM 837 O O . ILE A 1 100 ? 6.479 -9.285 -32.269 1.00 67.62 100 ILE A O 1
ATOM 841 N N . GLU A 1 101 ? 4.476 -9.374 -31.252 1.00 71.12 101 GLU A N 1
ATOM 842 C CA . GLU A 1 101 ? 3.703 -9.560 -32.471 1.00 71.12 101 GLU A CA 1
ATOM 843 C C . GLU A 1 101 ? 3.087 -8.217 -32.861 1.00 71.12 101 GLU A C 1
ATOM 845 O O . GLU A 1 101 ? 2.420 -7.565 -32.054 1.00 71.12 101 GLU A O 1
ATOM 850 N N . SER A 1 102 ? 3.346 -7.788 -34.096 1.00 83.62 102 SER A N 1
ATOM 851 C CA . SER A 1 102 ? 2.691 -6.621 -34.687 1.00 83.62 102 SER A CA 1
ATOM 852 C C . SER A 1 102 ? 1.546 -7.081 -35.580 1.00 83.62 102 SER A C 1
ATOM 854 O O . SER A 1 102 ? 1.729 -7.989 -36.390 1.00 83.62 102 SER A O 1
ATOM 856 N N . TYR A 1 103 ? 0.385 -6.449 -35.455 1.00 82.25 103 TYR A N 1
ATOM 857 C CA . TYR A 1 103 ? -0.773 -6.703 -36.309 1.00 82.25 103 TYR A CA 1
ATOM 858 C C . TYR A 1 103 ? -1.439 -5.388 -36.712 1.00 82.25 103 TYR A C 1
ATOM 860 O O . TYR A 1 103 ? -1.253 -4.368 -36.053 1.00 82.25 103 TYR A O 1
ATOM 868 N N . TYR A 1 104 ? -2.195 -5.408 -37.808 1.00 82.19 104 TYR A N 1
ATOM 869 C CA . TYR A 1 104 ? -2.986 -4.264 -38.251 1.00 82.19 104 TYR A CA 1
ATOM 870 C C . TYR A 1 104 ? -4.456 -4.527 -37.955 1.00 82.19 104 TYR A C 1
ATOM 872 O O . TYR A 1 104 ? -4.943 -5.634 -38.202 1.00 82.19 104 TYR A O 1
ATOM 880 N N . ASP A 1 105 ? -5.160 -3.535 -37.424 1.00 79.75 105 ASP A N 1
ATOM 881 C CA . ASP A 1 105 ? -6.611 -3.631 -37.302 1.00 79.75 105 ASP A CA 1
ATOM 882 C C . ASP A 1 105 ? -7.305 -3.461 -38.667 1.00 79.75 105 ASP A C 1
ATOM 884 O O . ASP A 1 105 ? -6.690 -3.116 -39.680 1.00 79.75 105 ASP A O 1
ATOM 888 N N . GLY A 1 106 ? -8.618 -3.706 -38.701 1.00 72.06 106 GLY A N 1
ATOM 889 C CA . GLY A 1 106 ? -9.435 -3.547 -39.910 1.00 72.06 106 GLY A CA 1
ATOM 890 C C . GLY A 1 106 ? -9.545 -2.105 -40.426 1.00 72.06 106 GLY A C 1
ATOM 891 O O . GLY A 1 106 ? -10.169 -1.886 -41.461 1.00 72.06 106 GLY A O 1
ATOM 892 N N . LEU A 1 107 ? -8.959 -1.134 -39.719 1.00 79.12 107 LEU A N 1
ATOM 893 C CA . LEU A 1 107 ? -8.899 0.280 -40.084 1.00 79.12 107 LEU A CA 1
ATOM 894 C C . LEU A 1 107 ? -7.486 0.701 -40.537 1.00 79.12 107 LEU A C 1
ATOM 896 O O . LEU A 1 107 ? -7.299 1.838 -40.965 1.00 79.12 107 LEU A O 1
ATOM 900 N N . GLY A 1 108 ? -6.511 -0.215 -40.507 1.00 76.00 108 GLY A N 1
ATOM 901 C CA . GLY A 1 108 ? -5.144 0.003 -40.976 1.00 76.00 108 GLY A CA 1
ATOM 902 C C . GLY A 1 108 ? -4.170 0.537 -39.923 1.00 76.00 108 GLY A C 1
ATOM 903 O O . GLY A 1 108 ? -3.051 0.905 -40.284 1.00 76.00 108 GLY A O 1
ATOM 904 N N . TYR A 1 109 ? -4.537 0.570 -38.640 1.00 60.94 109 TYR A N 1
ATOM 905 C CA . TYR A 1 109 ? -3.623 0.976 -37.570 1.00 60.94 109 TYR A CA 1
ATOM 906 C C . TYR A 1 109 ? -2.775 -0.198 -37.090 1.00 60.94 109 TYR A C 1
ATOM 908 O O . TYR A 1 109 ? -3.270 -1.312 -36.935 1.00 60.94 109 TYR A O 1
ATOM 916 N N . ALA A 1 110 ? -1.488 0.063 -36.853 1.00 64.88 110 ALA A N 1
ATOM 917 C CA . ALA A 1 110 ? -0.557 -0.923 -36.325 1.00 64.88 110 ALA A CA 1
ATOM 918 C C . ALA A 1 110 ? -0.670 -1.012 -34.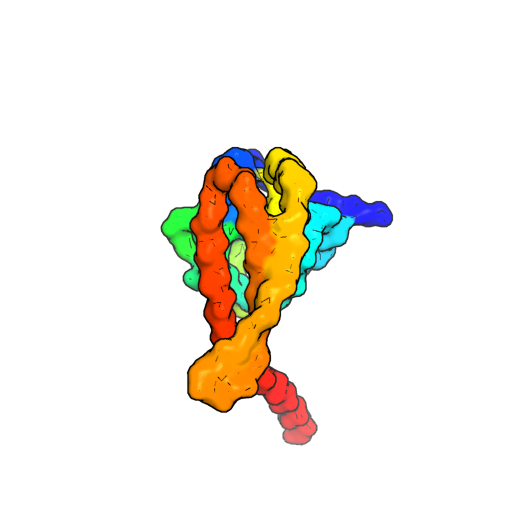798 1.00 64.88 110 ALA A C 1
ATOM 920 O O . ALA A 1 110 ? -0.546 -0.007 -34.100 1.00 64.88 110 ALA A O 1
ATOM 921 N N . HIS A 1 111 ? -0.824 -2.231 -34.297 1.00 72.50 111 HIS A N 1
ATOM 922 C CA . HIS A 1 111 ? -0.875 -2.575 -32.882 1.00 72.50 111 HIS A CA 1
ATOM 923 C C . HI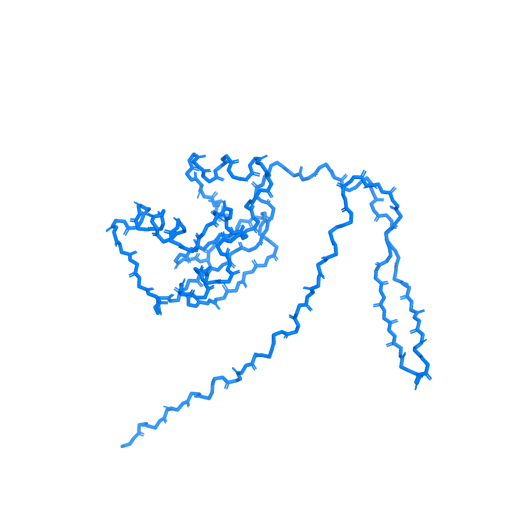S A 1 111 ? 0.263 -3.535 -32.547 1.00 72.50 111 HIS A C 1
ATOM 925 O O . HIS A 1 111 ? 0.668 -4.352 -33.377 1.00 72.50 111 HIS A O 1
ATOM 931 N N . GLN A 1 112 ? 0.772 -3.458 -31.320 1.00 63.84 112 GLN A N 1
ATOM 932 C CA . GLN A 1 112 ? 1.774 -4.386 -30.799 1.00 63.84 112 GLN A CA 1
ATOM 933 C C . GLN A 1 112 ? 1.222 -5.085 -29.566 1.00 63.84 112 GLN A C 1
ATOM 935 O O . GLN A 1 112 ? 0.685 -4.437 -28.670 1.00 63.84 112 GLN A O 1
ATOM 940 N N . ARG A 1 113 ? 1.384 -6.406 -29.501 1.00 67.88 113 ARG A N 1
ATOM 941 C CA . ARG A 1 113 ? 1.107 -7.179 -28.287 1.00 67.88 113 ARG A CA 1
ATOM 942 C C . ARG A 1 113 ? 2.304 -8.037 -27.919 1.00 67.88 113 ARG A C 1
ATOM 944 O O . ARG A 1 113 ? 3.018 -8.538 -28.789 1.00 67.88 113 ARG A O 1
ATOM 951 N N . VAL A 1 114 ? 2.512 -8.216 -26.622 1.00 62.06 114 VAL A N 1
ATOM 952 C CA . VAL A 1 114 ? 3.524 -9.138 -26.107 1.00 62.06 114 VAL A CA 1
ATOM 953 C C . VAL A 1 114 ? 2.881 -10.513 -25.986 1.00 62.06 114 VAL A C 1
ATOM 955 O O . VAL A 1 114 ? 1.904 -10.675 -25.257 1.00 62.06 114 VAL A O 1
ATOM 958 N N . VAL A 1 115 ? 3.407 -11.492 -26.723 1.00 60.22 115 VAL A N 1
ATOM 959 C CA . VAL A 1 115 ? 2.928 -12.879 -26.681 1.00 60.22 115 VAL A CA 1
ATOM 960 C C . VAL A 1 115 ? 3.919 -13.711 -25.882 1.00 60.22 115 VAL A C 1
ATOM 962 O O . VAL A 1 115 ? 5.124 -13.651 -26.124 1.00 60.22 115 VAL A O 1
ATOM 965 N N . TYR A 1 116 ? 3.410 -14.496 -24.939 1.00 59.81 116 TYR A N 1
ATOM 966 C CA . TYR A 1 116 ? 4.200 -15.397 -24.108 1.00 59.81 116 TYR A CA 1
ATOM 967 C C . TYR A 1 116 ? 3.865 -16.851 -24.458 1.00 59.81 116 TYR A C 1
ATOM 969 O O . TYR A 1 116 ? 2.689 -17.201 -24.549 1.00 59.81 116 TYR A O 1
ATOM 977 N N . THR A 1 117 ? 4.874 -17.711 -24.631 1.00 52.53 117 THR A N 1
ATOM 978 C CA . THR A 1 117 ? 4.666 -19.165 -24.720 1.00 52.53 117 THR A CA 1
ATOM 979 C C . THR A 1 117 ? 4.550 -19.775 -23.329 1.00 52.53 117 THR A C 1
ATOM 981 O O . THR A 1 117 ? 5.342 -19.470 -22.439 1.00 52.53 117 THR A O 1
ATOM 984 N N . GLU A 1 118 ? 3.535 -20.613 -23.150 1.00 49.62 118 GLU A N 1
ATOM 985 C CA . GLU A 1 118 ? 3.024 -21.087 -21.867 1.00 49.62 118 GLU A CA 1
ATOM 986 C C . GLU A 1 118 ? 4.075 -21.732 -20.946 1.00 49.62 118 GLU A C 1
ATOM 988 O O . GLU A 1 118 ? 4.620 -22.793 -21.230 1.00 49.62 118 GLU A O 1
ATOM 993 N N . CYS A 1 119 ? 4.232 -21.140 -19.764 1.00 41.75 119 CYS A N 1
ATOM 994 C CA . CYS A 1 119 ? 4.392 -21.868 -18.508 1.00 41.75 119 CYS A CA 1
ATOM 995 C C . CYS A 1 119 ? 3.390 -21.244 -17.524 1.00 41.75 119 CYS A C 1
ATOM 997 O O . CYS A 1 119 ? 3.698 -20.276 -16.835 1.00 41.75 119 CYS A O 1
ATOM 999 N N . SER A 1 120 ? 2.148 -21.737 -17.541 1.00 41.66 120 SER A N 1
ATOM 1000 C CA . SER A 1 120 ? 1.083 -21.336 -16.602 1.00 41.66 120 SER A CA 1
ATOM 1001 C C . SER A 1 120 ? 1.282 -22.029 -15.239 1.00 41.66 120 SER A C 1
ATOM 1003 O O . SER A 1 120 ? 1.899 -23.097 -15.211 1.00 41.66 120 SER A O 1
ATOM 1005 N N . PRO A 1 121 ? 0.794 -21.476 -14.106 1.00 48.00 121 PRO A N 1
ATOM 1006 C CA . PRO A 1 121 ? -0.562 -20.930 -13.939 1.00 48.00 121 PRO A CA 1
ATOM 1007 C C . PRO A 1 121 ? -0.510 -19.481 -13.409 1.00 48.00 121 PRO A C 1
ATOM 1009 O O . PRO A 1 121 ? 0.130 -19.211 -12.401 1.00 48.00 121 PRO A O 1
ATOM 1012 N N . LEU A 1 122 ? -1.105 -18.450 -14.001 1.00 41.00 122 LEU A N 1
ATOM 1013 C CA . LEU A 1 122 ? -2.419 -18.267 -14.617 1.00 41.00 122 LEU A CA 1
ATOM 1014 C C . LEU A 1 122 ? -2.313 -17.059 -15.575 1.00 41.00 122 LEU A C 1
ATOM 1016 O O . LEU A 1 122 ? -1.518 -16.157 -15.292 1.00 41.00 122 LEU A O 1
ATOM 1020 N N . PRO A 1 123 ? -3.123 -16.954 -16.642 1.00 40.75 123 PRO A N 1
ATOM 1021 C CA . PRO A 1 123 ? -3.266 -15.693 -17.358 1.00 40.75 123 PRO A CA 1
ATOM 1022 C C . PRO A 1 123 ? -4.047 -14.723 -16.463 1.00 40.75 123 PRO A C 1
ATOM 1024 O O . PRO A 1 123 ? -5.256 -14.849 -16.288 1.00 40.75 123 PRO A O 1
ATOM 1027 N N . MET A 1 124 ? -3.345 -13.783 -15.834 1.00 40.41 124 MET A N 1
ATOM 1028 C CA . MET A 1 124 ? -3.987 -12.602 -15.272 1.00 40.41 124 MET A CA 1
ATOM 1029 C C . MET A 1 124 ? -4.035 -11.573 -16.398 1.00 40.41 124 MET A C 1
ATOM 1031 O O . MET A 1 124 ? -3.032 -10.926 -16.692 1.00 40.41 124 MET A O 1
ATOM 1035 N N . GLU A 1 125 ? -5.176 -11.478 -17.078 1.00 42.34 125 GLU A N 1
ATOM 1036 C CA . GLU A 1 125 ? -5.463 -10.339 -17.947 1.00 42.34 125 GLU A CA 1
ATOM 1037 C C . GLU A 1 125 ? -5.551 -9.103 -17.047 1.00 42.34 125 GLU A C 1
ATOM 1039 O O . GLU A 1 125 ? -6.492 -8.936 -16.274 1.00 42.34 125 GLU A O 1
ATOM 1044 N N . ILE A 1 126 ? -4.508 -8.276 -17.066 1.00 40.94 126 ILE A N 1
ATOM 1045 C CA . ILE A 1 126 ? -4.553 -6.953 -16.453 1.00 40.94 126 ILE A CA 1
ATOM 1046 C C . ILE A 1 126 ? -5.122 -6.035 -17.530 1.00 40.94 126 ILE A C 1
ATOM 1048 O O . ILE A 1 126 ? -4.389 -5.590 -18.412 1.00 40.94 126 ILE A O 1
ATOM 1052 N N . GLU A 1 127 ? -6.427 -5.770 -17.478 1.00 35.84 127 GLU A N 1
ATOM 1053 C CA . GLU A 1 127 ? -6.982 -4.593 -18.145 1.00 35.84 127 GLU A CA 1
ATOM 1054 C C . GLU A 1 127 ? -6.367 -3.364 -17.474 1.00 35.84 127 GLU A C 1
ATOM 1056 O O . GLU A 1 127 ? -6.701 -2.997 -16.345 1.00 35.84 127 GLU A O 1
ATOM 1061 N N . ILE A 1 128 ? -5.403 -2.753 -18.156 1.00 42.38 128 ILE A N 1
ATOM 1062 C CA . ILE A 1 128 ? -4.931 -1.420 -17.812 1.00 42.38 128 ILE A CA 1
ATOM 1063 C C . ILE A 1 128 ? -6.063 -0.487 -18.237 1.00 42.38 128 ILE A C 1
ATOM 1065 O O . ILE A 1 128 ? -6.214 -0.200 -19.420 1.00 42.38 128 ILE A O 1
ATOM 1069 N N . GLN A 1 129 ? -6.903 -0.073 -17.288 1.00 34.16 129 GLN A N 1
ATOM 1070 C CA . GLN A 1 129 ? -7.800 1.051 -17.529 1.00 34.16 129 GLN A CA 1
ATOM 1071 C C . GLN A 1 129 ? -6.942 2.286 -17.789 1.00 34.16 129 GLN A C 1
ATOM 1073 O O . GLN A 1 129 ? -6.092 2.639 -16.967 1.00 34.16 129 GLN A O 1
ATOM 1078 N N . ASP A 1 130 ? -7.169 2.919 -18.935 1.00 39.75 130 ASP A N 1
ATOM 1079 C CA . ASP A 1 130 ? -6.630 4.233 -19.239 1.00 39.75 130 ASP A CA 1
ATOM 1080 C C . ASP A 1 130 ? -7.131 5.208 -18.168 1.00 39.75 130 ASP A C 1
ATOM 1082 O O . ASP A 1 130 ? -8.319 5.520 -18.083 1.00 39.75 130 ASP A O 1
ATOM 1086 N N . PHE A 1 131 ? -6.230 5.647 -17.292 1.00 38.25 131 PHE A N 1
ATOM 1087 C CA . PHE A 1 131 ? -6.512 6.749 -16.386 1.00 38.25 131 PHE A CA 1
ATOM 1088 C C . PHE A 1 131 ? -6.210 8.046 -17.130 1.00 38.25 131 PHE A C 1
ATOM 1090 O O . PHE A 1 131 ? -5.054 8.324 -17.455 1.00 38.25 131 PHE A O 1
ATOM 1097 N N . GLU A 1 132 ? -7.244 8.850 -17.375 1.00 38.53 132 GLU A N 1
ATOM 1098 C CA . GLU A 1 132 ? -7.059 10.257 -17.714 1.00 38.53 132 GLU A CA 1
ATOM 1099 C C . GLU A 1 132 ? -6.380 10.941 -16.523 1.00 38.53 132 GLU A C 1
ATOM 1101 O O . GLU A 1 132 ? -6.931 11.049 -15.426 1.00 38.53 132 GLU A O 1
ATOM 1106 N N . ILE A 1 133 ? -5.135 11.361 -16.729 1.00 42.62 133 ILE A N 1
ATOM 1107 C CA . ILE A 1 133 ? -4.462 12.280 -15.821 1.00 42.62 133 ILE A CA 1
ATOM 1108 C C . ILE A 1 133 ? -5.077 13.649 -16.114 1.00 42.62 133 ILE A C 1
ATOM 1110 O O . ILE A 1 133 ? -4.691 14.298 -17.083 1.00 42.62 133 ILE A O 1
ATOM 1114 N N . GLU A 1 134 ? -6.052 14.081 -15.311 1.00 41.81 134 GLU A N 1
ATOM 1115 C CA . GLU A 1 134 ? -6.460 15.487 -15.315 1.00 41.81 134 GLU A CA 1
ATOM 1116 C C . GLU A 1 134 ? -5.241 16.328 -14.909 1.00 41.81 134 GLU A C 1
ATOM 1118 O O . GLU A 1 134 ? -4.731 16.214 -13.788 1.00 41.81 134 GLU A O 1
ATOM 1123 N N . GLU A 1 135 ? -4.740 17.142 -15.843 1.00 43.62 135 GLU A N 1
ATOM 1124 C CA . GLU A 1 135 ? -3.738 18.165 -15.561 1.00 43.62 135 GLU A CA 1
ATOM 1125 C C . GLU A 1 135 ? -4.272 19.067 -14.448 1.00 43.62 135 GLU A C 1
ATOM 1127 O O . GLU A 1 135 ? -5.244 19.806 -14.606 1.00 43.62 135 GLU A O 1
ATOM 1132 N N . TRP A 1 136 ? -3.636 18.986 -13.283 1.00 45.16 136 TRP A N 1
ATOM 1133 C CA . TRP A 1 136 ? -3.918 19.891 -12.187 1.00 45.16 136 TRP A CA 1
ATOM 1134 C C . TRP A 1 136 ? -3.289 21.243 -12.534 1.00 45.16 136 TRP A C 1
ATOM 1136 O O . TRP A 1 136 ? -2.096 21.450 -12.314 1.00 45.16 136 TRP A O 1
ATOM 1146 N N . GLU A 1 137 ? -4.074 22.154 -13.113 1.00 46.78 137 GLU A N 1
ATOM 1147 C CA . GLU A 1 137 ? -3.664 23.549 -13.257 1.00 46.78 137 GLU A CA 1
ATOM 1148 C C . GLU A 1 137 ? -3.434 24.143 -11.858 1.00 46.78 137 GLU A C 1
ATOM 1150 O O . GLU A 1 137 ? -4.359 24.338 -11.062 1.00 46.78 137 GLU A O 1
ATOM 1155 N N . GLU A 1 138 ? -2.168 24.423 -11.540 1.00 47.19 138 GLU A N 1
ATOM 1156 C CA . GLU A 1 138 ? -1.790 25.224 -10.383 1.00 47.19 138 GLU A CA 1
ATOM 1157 C C . GLU A 1 138 ? -2.381 26.632 -10.535 1.00 47.19 138 GLU A C 1
ATOM 1159 O O . GLU A 1 138 ? -1.781 27.521 -11.138 1.00 47.19 138 GLU A O 1
ATOM 1164 N N . ASN A 1 139 ? -3.549 26.866 -9.937 1.00 46.25 139 ASN A N 1
ATOM 1165 C CA . ASN A 1 139 ? -4.065 28.213 -9.711 1.00 46.25 139 ASN A CA 1
ATOM 1166 C C . ASN A 1 139 ? -3.221 28.924 -8.639 1.00 46.25 139 ASN A C 1
ATOM 1168 O O . ASN A 1 139 ? -3.638 29.110 -7.495 1.00 46.25 139 ASN A O 1
ATOM 1172 N N . ASN A 1 140 ? -2.022 29.352 -9.032 1.00 50.81 140 ASN A N 1
ATOM 1173 C CA . ASN A 1 140 ? -1.233 30.369 -8.348 1.00 50.81 140 ASN A CA 1
ATOM 1174 C C . ASN A 1 140 ? -1.790 31.761 -8.690 1.00 50.81 140 ASN A C 1
ATOM 1176 O O . ASN A 1 140 ? -1.128 32.558 -9.346 1.00 50.81 140 ASN A O 1
ATOM 1180 N N . ASN A 1 141 ? -2.997 32.083 -8.216 1.00 42.94 141 ASN A N 1
ATOM 1181 C CA . ASN A 1 141 ? -3.450 33.475 -8.160 1.00 42.94 141 ASN A CA 1
ATOM 1182 C C . ASN A 1 141 ? -3.177 34.040 -6.769 1.00 42.94 141 ASN A C 1
ATOM 1184 O O . ASN A 1 141 ? -4.061 34.162 -5.922 1.00 42.94 141 ASN A O 1
ATOM 1188 N N . GLY A 1 142 ? -1.905 34.370 -6.553 1.00 47.78 142 GLY A N 1
ATOM 1189 C CA . GLY A 1 142 ? -1.525 35.419 -5.623 1.00 47.78 142 GLY A CA 1
ATOM 1190 C C . GLY A 1 142 ? -1.555 36.759 -6.352 1.00 47.78 142 GLY A C 1
ATOM 1191 O O . GLY A 1 142 ? -0.713 37.014 -7.212 1.00 47.78 142 GLY A O 1
ATOM 1192 N N . THR A 1 143 ? -2.511 37.618 -6.010 1.00 46.06 143 THR A N 1
ATOM 1193 C CA . THR A 1 143 ? -2.328 39.077 -5.986 1.00 46.06 143 THR A CA 1
ATOM 1194 C C . THR A 1 143 ? -3.331 39.698 -5.030 1.00 46.06 143 THR A C 1
ATOM 1196 O O . THR A 1 143 ? -4.508 39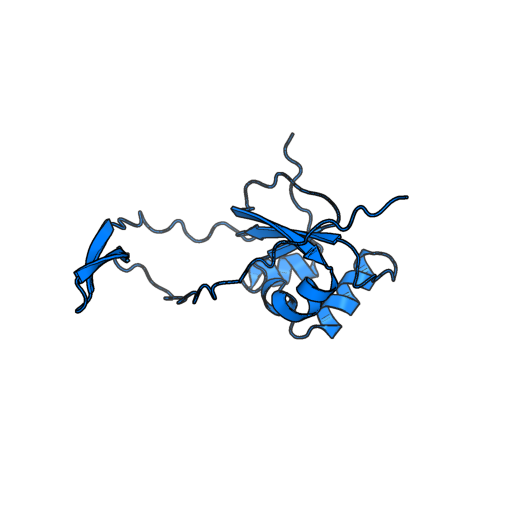.278 -5.060 1.00 46.06 143 THR A O 1
#

Sequence (143 aa):
MLELLKFTKKNQELIARGRKICTARRKIHGDPRVAWVTMMRLREVKEHFYGMEGYDSPEEFEKVWRGIHRGRFNPNQIVYVHFGWFGEVPPQPCSLSGWIESYYDGLGYAHQRVVYTECSPLPMEIEIQDFEIEEWEENNNGT